Protein AF-A0A354FP60-F1 (afdb_monomer)

Sequence (166 aa):
LPDDQLLFLAAGGRLNDRAVLGLEVNRMLADEKAQRFVEDFLDQWLELKDIDATTPDEKLYPEYDDVLRQAMLEETRRFFSEMIRSDLGVREFIDSDFTFLNRRLAEHYGIPGVQGLDFRKVTLPAESPRGGLLTQASILKVTANGTNTSPVPRGSFVLANLLGTP

Solvent-accessible surface area (backbone atoms only — not comparable to full-atom values): 9421 Å² total; per-residue (Å²): 130,84,52,72,67,60,51,51,36,51,75,67,59,44,56,78,39,68,69,54,35,51,52,52,51,54,51,50,62,70,35,77,69,34,55,55,50,50,51,60,49,42,30,63,60,68,41,52,71,45,58,74,78,46,66,61,40,59,89,83,39,67,84,69,46,73,71,46,55,52,41,31,49,50,24,56,47,51,44,52,50,48,36,63,76,66,69,52,63,77,60,38,53,66,57,29,62,45,48,44,38,22,24,66,46,19,60,75,70,71,48,82,94,54,67,61,82,62,70,41,83,40,80,49,61,94,86,45,88,55,28,21,50,82,51,34,62,44,51,52,50,56,29,28,71,28,83,49,84,36,69,65,56,40,51,51,47,45,30,45,62,73,68,70,56,116

Structure (mmCIF, N/CA/C/O backbone):
data_AF-A0A354FP60-F1
#
_entry.id   AF-A0A354FP60-F1
#
loop_
_atom_site.group_PDB
_atom_site.id
_atom_site.type_symbol
_atom_site.label_atom_id
_atom_site.label_alt_id
_atom_site.label_comp_id
_atom_site.label_asym_id
_atom_site.label_entity_id
_atom_site.label_seq_id
_atom_site.pdbx_PDB_ins_code
_atom_site.Cartn_x
_atom_site.Cartn_y
_atom_site.Cartn_z
_atom_site.occupancy
_atom_site.B_iso_or_equiv
_atom_site.auth_seq_id
_atom_site.auth_comp_id
_atom_site.auth_asym_id
_atom_site.auth_atom_id
_atom_site.pdbx_PDB_model_num
ATOM 1 N N . LEU A 1 1 ? 23.788 -0.528 -8.317 1.00 70.25 1 LEU A N 1
ATOM 2 C CA . LEU A 1 1 ? 24.405 -0.397 -9.655 1.00 70.25 1 LEU A CA 1
ATOM 3 C C . LEU A 1 1 ? 23.694 -1.368 -10.594 1.00 70.25 1 LEU A C 1
ATOM 5 O O . LEU A 1 1 ? 23.325 -2.431 -10.098 1.00 70.25 1 LEU A O 1
ATOM 9 N N . PRO A 1 2 ? 23.441 -0.994 -11.863 1.00 85.75 2 PRO A N 1
ATOM 10 C CA . PRO A 1 2 ? 22.948 -1.911 -12.898 1.00 85.75 2 PRO A CA 1
ATOM 11 C C . PRO A 1 2 ? 23.818 -3.168 -13.000 1.00 85.75 2 PRO A C 1
ATOM 13 O O . PRO A 1 2 ? 25.016 -3.085 -12.732 1.00 85.75 2 PRO A O 1
ATOM 16 N N . ASP A 1 3 ? 23.229 -4.308 -13.361 1.00 92.56 3 ASP A N 1
ATOM 17 C CA . ASP A 1 3 ? 23.994 -5.538 -13.591 1.00 92.56 3 ASP A CA 1
ATOM 18 C C . ASP A 1 3 ? 24.725 -5.525 -14.945 1.00 92.56 3 ASP A C 1
ATOM 20 O O . ASP A 1 3 ? 24.451 -4.703 -15.825 1.00 92.56 3 ASP A O 1
ATOM 24 N N . ASP A 1 4 ? 25.685 -6.438 -15.099 1.00 94.88 4 ASP A N 1
ATOM 25 C CA . ASP A 1 4 ? 26.566 -6.491 -16.269 1.00 94.88 4 ASP A CA 1
ATOM 26 C C . ASP A 1 4 ? 25.797 -6.726 -17.576 1.00 94.88 4 ASP A C 1
ATOM 28 O O . ASP A 1 4 ? 26.162 -6.180 -18.618 1.00 94.88 4 ASP A O 1
ATOM 32 N N . GLN A 1 5 ? 24.702 -7.492 -17.525 1.00 93.69 5 GLN A N 1
ATOM 33 C CA . GLN A 1 5 ? 23.833 -7.732 -18.678 1.00 93.69 5 GLN A CA 1
ATOM 34 C C . GLN A 1 5 ? 23.172 -6.432 -19.140 1.00 93.69 5 GLN A C 1
ATOM 36 O O . GLN A 1 5 ? 23.216 -6.104 -20.329 1.00 93.69 5 GLN A O 1
ATOM 41 N N . LEU A 1 6 ? 22.606 -5.662 -18.208 1.00 94.62 6 LEU A N 1
ATOM 42 C CA . LEU A 1 6 ? 21.964 -4.393 -18.523 1.00 94.62 6 LEU A CA 1
ATOM 43 C C . LEU A 1 6 ? 22.980 -3.370 -19.054 1.00 94.62 6 LEU A C 1
ATOM 45 O O . LEU A 1 6 ? 22.692 -2.670 -20.027 1.00 94.62 6 LEU A O 1
ATOM 49 N N . LEU A 1 7 ? 24.189 -3.326 -18.481 1.00 96.00 7 LEU A N 1
ATOM 50 C CA . LEU A 1 7 ? 25.284 -2.477 -18.968 1.00 96.00 7 LEU A CA 1
ATOM 51 C C . LEU A 1 7 ? 25.744 -2.871 -20.377 1.00 96.00 7 LEU A C 1
ATOM 53 O O . LEU A 1 7 ? 25.958 -1.997 -21.218 1.00 96.00 7 LEU A O 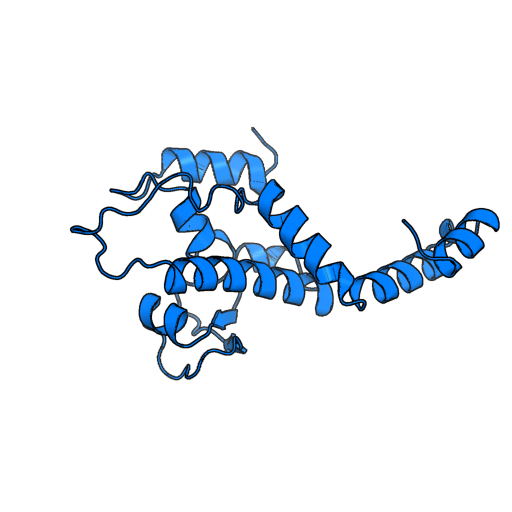1
ATOM 57 N N . PHE A 1 8 ? 25.854 -4.168 -20.664 1.00 96.06 8 PHE A N 1
ATOM 58 C CA . PHE A 1 8 ? 26.216 -4.674 -21.987 1.00 96.06 8 PHE A CA 1
ATOM 59 C C . PHE A 1 8 ? 25.171 -4.300 -23.049 1.00 96.06 8 PHE A C 1
ATOM 61 O O . PHE A 1 8 ? 25.515 -3.779 -24.114 1.00 96.06 8 PHE A O 1
ATOM 68 N N . LEU A 1 9 ? 23.884 -4.501 -22.749 1.00 96.06 9 LEU A N 1
ATOM 69 C CA . LEU A 1 9 ? 22.787 -4.131 -23.648 1.00 96.06 9 LEU A CA 1
ATOM 70 C C . LEU A 1 9 ? 22.715 -2.615 -23.874 1.00 96.06 9 LEU A C 1
ATOM 72 O O . LEU A 1 9 ? 22.466 -2.175 -25.001 1.00 96.06 9 LEU A O 1
ATOM 76 N N . ALA A 1 10 ? 22.966 -1.818 -22.831 1.00 95.00 10 ALA A N 1
ATOM 77 C CA . ALA A 1 10 ? 23.034 -0.364 -22.926 1.00 95.00 10 ALA A CA 1
ATOM 78 C C . ALA A 1 10 ? 24.198 0.094 -23.817 1.00 95.00 10 ALA A C 1
ATOM 80 O O . ALA A 1 10 ? 23.991 0.899 -24.725 1.00 95.00 10 ALA A O 1
ATOM 81 N N . ALA A 1 11 ? 25.399 -0.458 -23.613 1.00 95.81 11 ALA A N 1
ATOM 82 C 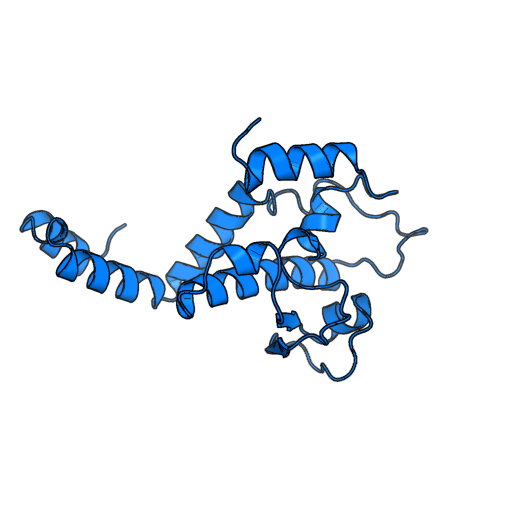CA . ALA A 1 11 ? 26.583 -0.136 -24.409 1.00 95.81 11 ALA A CA 1
ATOM 83 C C . ALA A 1 11 ? 26.392 -0.465 -25.900 1.00 95.81 11 ALA A C 1
ATOM 85 O O . ALA A 1 11 ? 26.882 0.257 -26.766 1.00 95.81 11 ALA A O 1
ATOM 86 N N . GLY A 1 12 ? 25.631 -1.520 -26.207 1.00 94.75 12 GLY A N 1
ATOM 87 C CA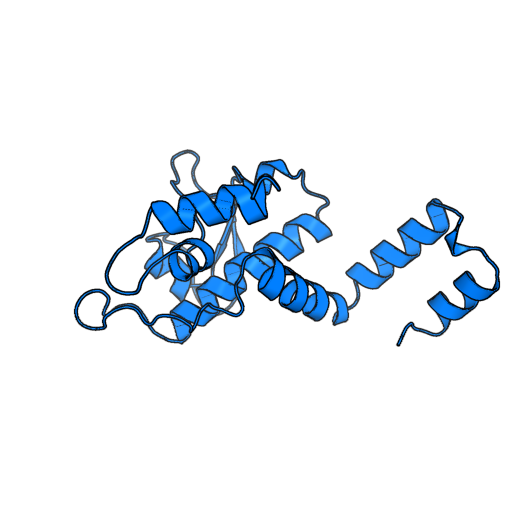 . GLY A 1 12 ? 25.256 -1.889 -27.572 1.00 94.75 12 GLY A CA 1
ATOM 88 C C . GLY A 1 12 ? 24.061 -1.123 -28.155 1.00 94.75 12 GLY A C 1
ATOM 89 O O . GLY A 1 12 ? 23.607 -1.474 -29.243 1.00 94.75 12 GLY A O 1
ATOM 90 N N . GLY A 1 13 ? 23.487 -0.144 -27.442 1.00 94.44 13 GLY A N 1
ATOM 91 C CA . GLY A 1 13 ? 22.290 0.596 -27.871 1.00 94.44 13 GLY A CA 1
ATOM 92 C C . GLY A 1 13 ? 21.025 -0.264 -27.997 1.00 94.44 13 GLY A C 1
ATOM 93 O O . GLY A 1 13 ? 20.025 0.176 -28.568 1.00 94.44 13 GLY A O 1
ATOM 94 N N . ARG A 1 14 ? 21.051 -1.499 -27.476 1.00 95.38 14 ARG A N 1
ATOM 95 C CA . ARG A 1 14 ? 19.983 -2.491 -27.644 1.00 95.38 14 ARG A CA 1
ATOM 96 C C . ARG A 1 14 ? 18.743 -2.179 -26.821 1.00 95.38 14 ARG A C 1
ATOM 98 O O . ARG A 1 14 ? 17.667 -2.602 -27.219 1.00 95.38 14 ARG A O 1
ATOM 105 N N . LEU A 1 15 ? 18.873 -1.415 -25.737 1.00 94.81 15 LEU A N 1
ATOM 106 C CA . LEU A 1 15 ? 17.745 -1.019 -24.883 1.00 94.81 15 LEU A CA 1
ATOM 107 C C . LEU A 1 15 ? 16.759 -0.051 -25.562 1.00 94.81 15 LEU A C 1
ATOM 109 O O . LEU A 1 15 ? 15.668 0.161 -25.046 1.00 94.81 15 LEU A O 1
ATOM 113 N N . ASN A 1 16 ? 17.105 0.505 -26.728 1.00 94.81 16 ASN A N 1
ATOM 114 C CA . ASN A 1 16 ? 16.171 1.293 -27.542 1.00 94.81 16 ASN A CA 1
ATOM 115 C C . ASN A 1 16 ? 15.142 0.417 -28.277 1.00 94.81 16 ASN A C 1
ATOM 117 O O . ASN A 1 16 ? 14.121 0.912 -28.756 1.00 94.81 16 ASN A O 1
ATOM 121 N N . ASP A 1 17 ? 15.413 -0.882 -28.393 1.00 96.94 17 ASP A N 1
ATOM 122 C CA . ASP A 1 17 ? 14.475 -1.857 -28.927 1.00 96.94 17 ASP A CA 1
ATOM 123 C C . ASP A 1 17 ? 13.434 -2.193 -27.854 1.00 96.94 17 ASP A C 1
ATOM 125 O O . ASP A 1 17 ? 13.772 -2.707 -26.786 1.00 96.94 17 ASP A O 1
ATOM 129 N N . ARG A 1 18 ? 12.154 -1.923 -28.143 1.00 95.81 18 ARG A N 1
ATOM 130 C CA . ARG A 1 18 ? 11.055 -2.155 -27.194 1.00 95.81 18 ARG A CA 1
ATOM 131 C C . ARG A 1 18 ? 10.965 -3.606 -26.728 1.00 95.81 18 ARG A C 1
ATOM 133 O O . ARG A 1 18 ? 10.600 -3.830 -25.578 1.00 95.81 18 ARG A O 1
ATOM 140 N N . ALA A 1 19 ? 11.281 -4.574 -27.588 1.00 96.38 19 ALA A N 1
ATOM 141 C CA . ALA A 1 19 ? 11.231 -5.981 -27.211 1.00 96.38 19 ALA A CA 1
ATOM 142 C C . ALA A 1 19 ? 12.348 -6.316 -26.214 1.00 96.38 19 ALA A C 1
ATOM 144 O O . ALA A 1 19 ? 12.095 -6.967 -25.204 1.00 96.38 19 ALA A O 1
ATOM 145 N N . VAL A 1 20 ? 13.565 -5.816 -26.455 1.00 96.06 20 VAL A N 1
ATOM 146 C CA . VAL A 1 20 ? 14.700 -6.003 -25.536 1.00 96.06 20 VAL A CA 1
ATOM 147 C C . VAL A 1 20 ? 14.442 -5.297 -24.208 1.00 96.06 20 VAL A C 1
ATOM 149 O O . VAL A 1 20 ? 14.648 -5.887 -23.152 1.00 96.06 20 VAL A O 1
ATOM 152 N N . LEU A 1 21 ? 13.942 -4.060 -24.251 1.00 95.44 21 LEU A N 1
ATOM 153 C CA . LEU A 1 21 ? 13.610 -3.301 -23.051 1.00 95.44 21 LEU A CA 1
ATOM 154 C C . LEU A 1 21 ? 12.551 -4.015 -22.206 1.00 95.44 21 LEU A C 1
ATOM 156 O O . LEU A 1 21 ? 12.734 -4.157 -21.003 1.00 95.44 21 LEU A O 1
ATOM 160 N N . GLY A 1 22 ? 11.472 -4.501 -22.828 1.00 94.00 22 GLY A N 1
ATOM 161 C CA . GLY A 1 22 ? 10.417 -5.233 -22.124 1.00 94.00 22 GLY A CA 1
ATOM 162 C C . GLY A 1 22 ? 10.927 -6.514 -21.459 1.00 94.00 22 GLY A C 1
ATOM 163 O O . GLY A 1 22 ? 10.562 -6.800 -20.321 1.00 94.00 22 GLY A O 1
ATOM 164 N N . LEU A 1 23 ? 11.817 -7.256 -22.128 1.00 94.56 23 LEU A N 1
ATOM 165 C CA . LEU A 1 23 ? 12.441 -8.451 -21.552 1.00 94.56 23 LEU A CA 1
ATOM 166 C C . LEU A 1 23 ? 13.296 -8.121 -20.323 1.00 94.56 23 LEU A C 1
ATOM 168 O O . LEU A 1 23 ? 13.175 -8.800 -19.305 1.00 94.56 23 LEU A O 1
ATOM 172 N N . GLU A 1 24 ? 14.120 -7.073 -20.388 1.00 94.69 24 GLU A N 1
ATOM 173 C CA . GLU A 1 24 ? 14.942 -6.659 -19.245 1.00 94.69 24 GLU A CA 1
ATOM 174 C C . GLU A 1 24 ? 14.099 -6.113 -18.090 1.00 94.69 24 GLU A C 1
ATOM 176 O O . GLU A 1 24 ? 14.374 -6.441 -16.939 1.00 94.69 24 GLU A O 1
ATOM 181 N N . VAL A 1 25 ? 13.036 -5.353 -18.372 1.00 92.06 25 VAL A N 1
ATOM 182 C CA . VAL A 1 25 ? 12.097 -4.883 -17.340 1.00 92.06 25 VAL A CA 1
ATOM 183 C C . VAL A 1 25 ? 11.452 -6.070 -16.628 1.00 92.06 25 VAL A C 1
ATOM 185 O O . VAL A 1 25 ? 11.512 -6.146 -15.403 1.00 92.06 25 VAL A O 1
ATOM 188 N N . ASN A 1 26 ? 10.913 -7.041 -17.369 1.00 91.06 26 ASN A N 1
ATOM 189 C CA . ASN A 1 26 ? 10.305 -8.234 -16.776 1.00 91.06 26 ASN A CA 1
ATOM 190 C C . ASN A 1 26 ? 11.311 -9.047 -15.954 1.00 91.06 26 ASN A C 1
ATOM 192 O O . ASN A 1 26 ? 10.978 -9.531 -14.874 1.00 91.06 26 ASN A O 1
ATOM 196 N N . ARG A 1 27 ? 12.558 -9.165 -16.428 1.00 93.62 27 ARG A N 1
ATOM 197 C CA . ARG A 1 27 ? 13.636 -9.824 -15.682 1.00 93.62 27 ARG A CA 1
ATOM 198 C C . ARG A 1 27 ? 13.933 -9.100 -14.370 1.00 93.62 27 ARG A C 1
ATOM 200 O O . ARG A 1 27 ? 14.044 -9.750 -13.337 1.00 93.62 27 ARG A O 1
ATOM 207 N N . MET A 1 28 ? 14.056 -7.774 -14.404 1.00 91.75 28 MET A N 1
ATOM 208 C CA . MET A 1 28 ? 14.333 -6.966 -13.215 1.00 91.75 28 MET A CA 1
ATOM 209 C C . MET A 1 28 ? 13.184 -7.013 -12.206 1.00 91.75 28 MET A C 1
ATOM 211 O O . MET A 1 28 ? 13.442 -7.061 -11.009 1.00 91.75 28 MET A O 1
ATOM 215 N N . LEU A 1 29 ? 11.933 -7.030 -12.675 1.00 89.50 29 LEU A N 1
ATOM 216 C CA . LEU A 1 29 ? 10.748 -7.154 -11.823 1.00 89.50 29 LEU A CA 1
ATOM 217 C C . LEU A 1 29 ? 10.605 -8.548 -11.190 1.00 89.50 29 LEU A C 1
ATOM 219 O O . LEU A 1 29 ? 9.974 -8.674 -10.146 1.00 89.50 29 LEU A O 1
ATOM 223 N N . ALA A 1 30 ? 11.187 -9.583 -11.801 1.00 88.44 30 ALA A N 1
ATOM 224 C CA . ALA A 1 30 ? 11.219 -10.939 -11.254 1.00 88.44 30 ALA A CA 1
ATOM 225 C C . ALA A 1 30 ? 12.357 -11.174 -10.239 1.00 88.44 30 ALA A C 1
ATOM 227 O O . ALA A 1 30 ? 12.357 -12.197 -9.555 1.00 88.44 30 ALA A O 1
ATOM 228 N N . ASP A 1 31 ? 13.332 -10.265 -10.147 1.00 91.25 31 ASP A N 1
ATOM 229 C CA . ASP A 1 31 ? 14.430 -10.329 -9.176 1.00 91.25 31 ASP A CA 1
ATOM 230 C C . ASP A 1 31 ? 13.937 -9.889 -7.784 1.00 91.25 31 ASP A C 1
ATOM 232 O O . ASP A 1 31 ? 13.151 -8.950 -7.662 1.00 91.25 31 ASP A O 1
ATOM 236 N N . GLU A 1 32 ? 14.426 -10.519 -6.711 1.00 87.38 32 GLU A N 1
ATOM 237 C CA . GLU A 1 32 ? 14.071 -10.165 -5.324 1.00 87.38 32 GLU A CA 1
ATOM 238 C C . GLU A 1 32 ? 14.352 -8.689 -4.994 1.00 87.38 32 GLU A C 1
ATOM 240 O O . GLU A 1 32 ? 13.678 -8.089 -4.156 1.00 87.38 32 GLU A O 1
ATOM 245 N N . LYS A 1 33 ? 15.301 -8.055 -5.694 1.00 88.19 33 LYS A N 1
ATOM 246 C CA . LYS A 1 33 ? 15.583 -6.616 -5.572 1.00 88.19 33 LYS A CA 1
ATOM 247 C C . LYS A 1 33 ? 14.393 -5.734 -5.951 1.00 88.19 33 LYS A C 1
ATOM 249 O O . LYS A 1 33 ? 14.349 -4.588 -5.501 1.00 88.19 33 LYS A O 1
ATOM 254 N N . ALA A 1 34 ? 13.436 -6.235 -6.736 1.00 89.25 34 ALA A N 1
ATOM 255 C CA . ALA A 1 34 ? 12.204 -5.519 -7.054 1.00 89.25 34 ALA A CA 1
ATOM 256 C C . ALA A 1 34 ? 11.379 -5.209 -5.796 1.00 89.25 34 ALA A C 1
ATOM 258 O O . ALA A 1 34 ? 10.705 -4.182 -5.752 1.00 89.25 34 ALA A O 1
ATOM 259 N N . GLN A 1 35 ? 11.499 -6.021 -4.741 1.00 90.25 35 GLN A N 1
ATOM 260 C CA . GLN A 1 35 ? 10.832 -5.762 -3.467 1.00 90.25 35 GLN A CA 1
ATOM 261 C C . GLN A 1 35 ? 11.269 -4.422 -2.862 1.00 90.25 35 GLN A C 1
ATOM 263 O O . GLN A 1 35 ? 10.431 -3.649 -2.407 1.00 90.25 35 GLN A O 1
ATOM 268 N N . ARG A 1 36 ? 12.563 -4.082 -2.948 1.00 91.94 36 ARG A N 1
ATOM 269 C CA . ARG A 1 36 ? 13.056 -2.780 -2.476 1.00 91.94 36 ARG A CA 1
ATOM 270 C C . ARG A 1 36 ? 12.470 -1.622 -3.281 1.00 91.94 36 ARG A C 1
ATOM 272 O O . ARG A 1 36 ? 12.165 -0.583 -2.716 1.00 91.94 36 ARG A O 1
ATOM 279 N N . PHE A 1 37 ? 12.297 -1.803 -4.592 1.00 92.75 37 PHE A N 1
ATOM 280 C CA . PHE A 1 37 ? 11.614 -0.810 -5.421 1.00 92.75 37 PHE A CA 1
ATOM 281 C C . PHE A 1 37 ? 10.167 -0.606 -4.961 1.00 92.75 37 PHE A C 1
ATOM 283 O O . PHE A 1 37 ? 9.750 0.538 -4.827 1.00 92.75 37 PHE A O 1
ATOM 290 N N . VAL A 1 38 ? 9.428 -1.685 -4.687 1.00 95.25 38 VAL A N 1
ATOM 291 C CA . VAL A 1 38 ? 8.045 -1.604 -4.190 1.00 95.25 38 VAL A CA 1
ATOM 292 C C . VAL A 1 38 ? 7.981 -0.831 -2.874 1.00 95.25 38 VAL A C 1
ATOM 294 O O . VAL A 1 38 ? 7.160 0.072 -2.740 1.00 95.25 38 VAL A O 1
ATOM 297 N N . GLU A 1 39 ? 8.862 -1.145 -1.927 1.00 95.56 39 GLU A N 1
ATOM 298 C CA . GLU A 1 39 ? 8.935 -0.454 -0.638 1.00 95.56 39 GLU A CA 1
ATOM 299 C C . GLU A 1 39 ? 9.268 1.034 -0.814 1.00 95.56 39 GLU A C 1
ATOM 301 O O . GLU A 1 39 ? 8.454 1.884 -0.457 1.00 95.56 39 GLU A O 1
ATOM 306 N N . ASP A 1 40 ? 10.399 1.352 -1.452 1.00 95.69 40 ASP A N 1
ATOM 307 C CA . ASP A 1 40 ? 10.875 2.730 -1.633 1.00 95.69 40 ASP A CA 1
ATOM 308 C C . ASP A 1 40 ? 9.873 3.590 -2.426 1.00 95.69 40 ASP A C 1
ATOM 310 O O . ASP A 1 40 ? 9.710 4.784 -2.153 1.00 95.69 40 ASP A O 1
ATOM 314 N N . PHE A 1 41 ? 9.222 3.006 -3.438 1.00 96.50 41 PHE A N 1
ATOM 315 C CA . PHE A 1 41 ? 8.257 3.706 -4.281 1.00 96.50 41 PHE A CA 1
ATOM 316 C C . PHE A 1 41 ? 6.971 4.017 -3.519 1.00 96.50 41 PHE A C 1
ATOM 318 O O . PHE A 1 41 ? 6.519 5.161 -3.549 1.00 96.50 41 PHE A O 1
ATOM 325 N N . LEU A 1 42 ? 6.390 3.042 -2.812 1.00 97.62 42 LEU A N 1
ATOM 326 C CA . LEU A 1 42 ? 5.138 3.252 -2.078 1.00 97.62 42 LEU A CA 1
ATOM 327 C C . LEU A 1 42 ? 5.329 4.136 -0.847 1.00 97.62 42 LEU A C 1
ATOM 329 O O . LEU A 1 42 ? 4.455 4.943 -0.539 1.00 97.62 42 LEU A O 1
ATOM 333 N N . ASP A 1 43 ? 6.481 4.0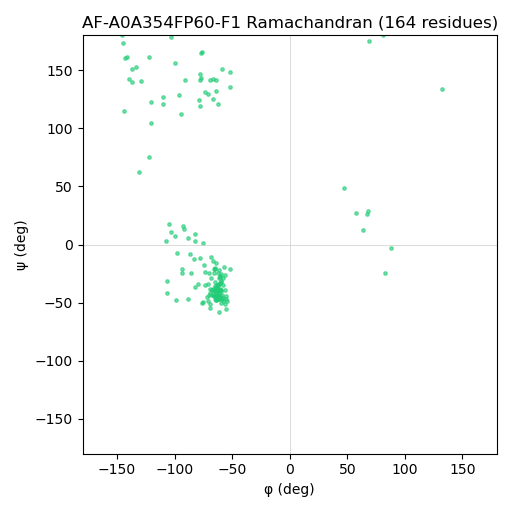49 -0.188 1.00 97.06 43 ASP A N 1
ATOM 334 C CA . ASP A 1 43 ? 6.843 4.925 0.925 1.00 97.06 43 ASP A CA 1
ATOM 335 C C . ASP A 1 43 ? 6.874 6.407 0.507 1.00 97.06 43 ASP A C 1
ATOM 337 O O . ASP A 1 43 ? 6.544 7.284 1.308 1.00 97.06 43 ASP A O 1
ATOM 341 N N . GLN A 1 44 ? 7.224 6.693 -0.751 1.00 95.62 44 GLN A N 1
ATOM 342 C CA . GLN A 1 44 ? 7.213 8.044 -1.317 1.00 95.62 44 GLN A CA 1
ATOM 343 C C . GLN A 1 44 ? 5.861 8.429 -1.918 1.00 95.62 44 GLN A C 1
ATOM 345 O O . GLN A 1 44 ? 5.383 9.528 -1.663 1.00 95.62 44 GLN A O 1
ATOM 350 N N . TRP A 1 45 ? 5.265 7.551 -2.724 1.00 96.25 45 TRP A N 1
ATOM 351 C CA . TRP A 1 45 ? 4.033 7.841 -3.453 1.00 96.25 45 TRP A CA 1
ATOM 352 C C . TRP A 1 45 ? 2.812 7.900 -2.535 1.00 96.25 45 TRP A C 1
ATOM 354 O O . TRP A 1 45 ? 1.992 8.803 -2.650 1.00 96.25 45 TRP A O 1
ATOM 364 N N . LEU A 1 46 ? 2.685 6.938 -1.624 1.00 96.94 46 LEU A N 1
ATOM 365 C CA . LEU A 1 46 ? 1.529 6.806 -0.738 1.00 96.94 46 LEU A CA 1
ATOM 366 C C . LEU A 1 46 ? 1.833 7.301 0.681 1.00 96.94 46 LEU A C 1
ATOM 368 O O . LEU A 1 46 ? 1.046 7.054 1.591 1.00 96.94 46 LEU A O 1
ATOM 372 N N . GLU A 1 47 ? 2.975 7.971 0.868 1.00 96.31 47 GLU A N 1
ATOM 373 C CA . GLU A 1 47 ? 3.435 8.510 2.155 1.00 96.31 47 GLU A CA 1
ATOM 374 C C . GLU A 1 47 ? 3.556 7.433 3.254 1.00 96.31 47 GLU A C 1
ATOM 376 O O . GLU A 1 47 ? 3.470 7.723 4.446 1.00 96.31 47 GLU A O 1
ATOM 381 N N . LEU A 1 48 ? 3.790 6.163 2.885 1.00 97.31 48 LEU A N 1
ATOM 382 C CA . LEU A 1 48 ? 3.852 5.068 3.867 1.00 97.31 48 LEU A CA 1
ATOM 383 C C . LEU A 1 48 ? 5.035 5.193 4.835 1.00 97.31 48 LEU A C 1
ATOM 385 O O . LEU A 1 48 ? 4.969 4.665 5.943 1.00 97.31 48 LEU A O 1
ATOM 389 N N . LYS A 1 49 ? 6.084 5.943 4.479 1.00 95.81 49 LYS A N 1
ATOM 390 C CA . LYS A 1 49 ? 7.172 6.287 5.412 1.00 95.81 49 LYS A CA 1
ATOM 391 C C . LYS A 1 49 ? 6.677 7.057 6.645 1.00 95.81 49 LYS A C 1
ATOM 393 O O . LYS A 1 49 ? 7.307 6.997 7.696 1.00 95.81 49 LYS A O 1
ATOM 398 N N . ASP A 1 50 ? 5.545 7.753 6.526 1.00 95.44 50 ASP A N 1
ATOM 399 C CA . ASP A 1 50 ? 4.949 8.582 7.575 1.00 95.44 50 ASP A CA 1
ATOM 400 C C . ASP A 1 50 ? 3.927 7.791 8.423 1.00 95.44 50 ASP A C 1
ATOM 402 O O . ASP A 1 50 ? 3.193 8.346 9.248 1.00 95.44 50 ASP A O 1
ATOM 406 N N . ILE A 1 51 ? 3.909 6.456 8.296 1.00 95.56 51 ILE A N 1
ATOM 407 C CA . ILE A 1 51 ? 3.079 5.550 9.106 1.00 95.56 51 ILE A CA 1
ATOM 408 C C . ILE A 1 51 ? 3.320 5.693 10.616 1.00 95.56 51 ILE A C 1
ATOM 410 O O . ILE A 1 51 ? 2.435 5.349 11.388 1.00 95.56 51 ILE A O 1
ATOM 414 N N . ASP A 1 52 ? 4.439 6.267 11.056 1.00 93.94 52 ASP A N 1
ATOM 415 C CA . ASP A 1 52 ? 4.737 6.528 12.473 1.00 93.94 52 ASP A CA 1
ATOM 416 C C . ASP A 1 52 ? 4.645 8.021 12.850 1.00 93.94 52 ASP A C 1
ATOM 418 O O . ASP A 1 52 ? 4.869 8.388 14.000 1.00 93.94 52 ASP A O 1
ATOM 422 N N . ALA A 1 53 ? 4.256 8.905 11.920 1.00 91.88 53 ALA A N 1
ATOM 423 C CA . ALA A 1 53 ? 4.128 10.346 12.184 1.00 91.88 53 ALA A CA 1
ATOM 424 C C . ALA A 1 53 ? 3.021 10.685 13.202 1.00 91.88 53 ALA A C 1
ATOM 426 O O . ALA A 1 53 ? 3.022 11.750 13.818 1.00 91.88 53 ALA A O 1
ATOM 427 N N . THR A 1 54 ? 2.070 9.769 13.382 1.00 90.38 54 THR A N 1
ATOM 428 C CA . THR A 1 54 ? 1.003 9.840 14.385 1.00 90.38 54 THR A CA 1
ATOM 429 C C . THR A 1 54 ? 0.793 8.459 14.994 1.00 90.38 54 THR A C 1
ATOM 431 O O . THR A 1 54 ? 0.826 7.462 14.273 1.00 90.38 54 THR A O 1
ATOM 434 N N . THR A 1 55 ? 0.522 8.396 16.294 1.00 90.31 55 THR A N 1
ATOM 435 C CA . THR A 1 55 ? 0.178 7.146 16.985 1.00 90.31 55 THR A CA 1
ATOM 436 C C . THR A 1 55 ? -1.295 7.198 17.383 1.00 90.31 55 THR A C 1
ATOM 438 O O . THR A 1 55 ? -1.705 8.191 17.992 1.00 90.31 55 THR A O 1
ATOM 441 N N . PRO A 1 56 ? -2.109 6.189 17.024 1.00 93.31 56 PRO A N 1
ATOM 442 C CA . PRO A 1 56 ? -3.462 6.046 17.540 1.00 93.31 56 PRO A CA 1
ATOM 443 C C . PRO A 1 56 ? -3.502 6.092 19.068 1.00 93.31 56 PRO A C 1
ATOM 445 O O . PRO A 1 56 ? -2.666 5.484 19.731 1.00 93.31 56 PRO A O 1
ATOM 448 N N . ASP A 1 57 ? -4.459 6.830 19.626 1.00 94.12 57 ASP A N 1
ATOM 449 C CA . ASP A 1 57 ? -4.629 6.904 21.077 1.00 94.12 57 ASP A CA 1
ATOM 450 C C . ASP A 1 57 ? -4.977 5.519 21.643 1.00 94.12 57 ASP A C 1
ATOM 452 O O . ASP A 1 57 ? -5.990 4.930 21.271 1.00 94.12 57 ASP A O 1
ATOM 456 N N . GLU A 1 58 ? -4.154 5.012 22.561 1.00 92.56 58 GLU A N 1
ATOM 457 C CA . GLU A 1 58 ? -4.280 3.654 23.108 1.00 92.56 58 GLU A CA 1
ATOM 458 C C . GLU A 1 58 ? -5.592 3.416 23.871 1.00 92.56 58 GLU A C 1
ATOM 460 O O . GLU A 1 58 ? -6.036 2.276 23.997 1.00 92.56 58 GLU A O 1
ATOM 465 N N . LYS A 1 59 ? -6.233 4.468 24.404 1.00 93.94 59 LYS A N 1
ATOM 466 C CA . LYS A 1 59 ? -7.522 4.325 25.098 1.00 93.94 59 LYS A CA 1
ATOM 467 C C . LYS A 1 59 ? -8.676 4.234 24.109 1.00 93.94 59 LYS A C 1
ATOM 469 O O . LYS A 1 59 ? -9.666 3.571 24.408 1.00 93.94 59 LYS A O 1
ATOM 474 N N . LEU A 1 60 ? -8.571 4.932 22.979 1.00 92.88 60 LEU A N 1
ATOM 475 C CA . LEU A 1 60 ? -9.584 4.923 21.926 1.00 92.88 60 LEU A CA 1
ATOM 476 C C . LEU A 1 60 ? -9.448 3.709 21.000 1.00 92.88 60 LEU A C 1
ATOM 478 O O . LEU A 1 60 ? -10.466 3.161 20.587 1.00 92.88 60 LEU A O 1
ATOM 482 N N . TYR A 1 61 ? -8.214 3.291 20.710 1.00 93.81 61 TYR A N 1
ATOM 483 C CA . TYR A 1 61 ? -7.874 2.239 19.748 1.00 93.81 61 TYR A CA 1
ATOM 484 C C . TYR A 1 61 ? -6.903 1.215 20.366 1.00 93.81 61 TYR A C 1
ATOM 486 O O . TYR A 1 61 ? -5.765 1.078 19.906 1.00 93.81 61 TYR A O 1
ATOM 494 N N . PRO A 1 62 ? -7.311 0.500 21.432 1.00 94.56 62 PRO A N 1
ATOM 495 C CA . PRO A 1 62 ? -6.448 -0.445 22.149 1.00 94.56 62 PRO A CA 1
ATOM 496 C C . PRO A 1 62 ? -6.001 -1.639 21.294 1.00 94.56 62 PRO A C 1
ATOM 498 O O . PRO A 1 62 ? -5.082 -2.366 21.661 1.00 94.56 62 PRO A O 1
ATOM 501 N N . GLU A 1 63 ? -6.665 -1.880 20.166 1.00 93.31 63 GLU A N 1
ATOM 502 C CA . GLU A 1 63 ? -6.297 -2.898 19.196 1.00 93.31 63 GLU A CA 1
ATOM 503 C C . GLU A 1 63 ? -5.124 -2.496 18.302 1.00 93.31 63 GLU A C 1
ATOM 505 O O . GLU A 1 63 ? -4.633 -3.354 17.571 1.00 93.31 63 GLU A O 1
ATOM 510 N N . TYR A 1 64 ? -4.693 -1.233 18.300 1.00 95.88 64 TYR A N 1
ATOM 511 C CA . TYR A 1 64 ? -3.546 -0.807 17.510 1.00 95.88 64 TYR A CA 1
ATOM 512 C C . TYR A 1 64 ? -2.237 -1.186 18.204 1.00 95.88 64 TYR A C 1
ATOM 514 O O . TYR A 1 64 ? -1.977 -0.801 19.340 1.00 95.88 64 TYR A O 1
ATOM 522 N N . ASP A 1 65 ? -1.388 -1.923 17.494 1.00 95.88 65 ASP A N 1
ATOM 523 C CA . ASP A 1 65 ? -0.042 -2.281 17.925 1.00 95.88 65 ASP A CA 1
ATOM 524 C C . ASP A 1 65 ? 0.917 -2.320 16.726 1.00 95.88 65 ASP A C 1
ATOM 526 O O . ASP A 1 65 ? 0.513 -2.216 15.562 1.00 95.88 65 ASP A O 1
ATOM 530 N N . ASP A 1 66 ? 2.208 -2.501 17.006 1.00 96.25 66 ASP A N 1
ATOM 531 C CA . ASP A 1 66 ? 3.233 -2.609 15.966 1.00 96.25 66 ASP A CA 1
ATOM 532 C C . ASP A 1 66 ? 2.988 -3.777 15.004 1.00 96.25 66 ASP A C 1
ATOM 534 O O . ASP A 1 66 ? 3.298 -3.680 13.818 1.00 96.25 66 ASP A O 1
ATOM 538 N N . VAL A 1 67 ? 2.402 -4.877 15.484 1.00 97.50 67 VAL A N 1
ATOM 539 C CA . VAL A 1 67 ? 2.117 -6.052 14.648 1.00 97.50 67 VAL A CA 1
ATOM 540 C C . VAL A 1 67 ? 1.047 -5.719 13.611 1.00 97.50 67 VAL A C 1
ATOM 542 O O . VAL A 1 67 ? 1.186 -6.078 12.441 1.00 97.50 67 VAL A O 1
ATOM 545 N N . LEU A 1 68 ? -0.013 -5.021 14.020 1.00 98.06 68 LEU A N 1
ATOM 546 C CA . LEU A 1 68 ? -1.050 -4.544 13.121 1.00 98.06 68 LEU A CA 1
ATOM 547 C C . LEU A 1 68 ? -0.475 -3.521 12.148 1.00 98.06 68 LEU A C 1
ATOM 549 O O . LEU A 1 68 ? -0.682 -3.671 10.950 1.00 98.06 68 LEU A O 1
ATOM 553 N N . ARG A 1 69 ? 0.296 -2.542 12.629 1.00 97.69 69 ARG A N 1
ATOM 554 C CA . ARG A 1 69 ? 0.932 -1.525 11.783 1.00 97.69 69 ARG A CA 1
ATOM 555 C C . ARG A 1 69 ? 1.777 -2.141 10.666 1.00 97.69 69 ARG A C 1
ATOM 557 O O . ARG A 1 69 ? 1.609 -1.779 9.503 1.00 97.69 69 ARG A O 1
ATOM 564 N N . GLN A 1 70 ? 2.644 -3.100 10.994 1.00 97.88 70 GLN A N 1
ATOM 565 C CA . GLN A 1 70 ? 3.436 -3.820 9.991 1.00 97.88 70 GLN A CA 1
ATOM 566 C C . GLN A 1 70 ? 2.538 -4.581 9.011 1.00 97.88 70 GLN A C 1
ATOM 568 O O . GLN A 1 70 ? 2.784 -4.574 7.806 1.00 97.88 70 GLN A O 1
ATOM 573 N N . ALA A 1 71 ? 1.451 -5.183 9.502 1.00 98.50 71 ALA A N 1
ATOM 574 C CA . ALA A 1 71 ? 0.512 -5.883 8.640 1.00 98.50 71 ALA A CA 1
ATOM 575 C C . ALA A 1 71 ? -0.213 -4.943 7.654 1.00 98.50 71 ALA A C 1
ATOM 577 O O . ALA A 1 71 ? -0.440 -5.331 6.510 1.00 98.50 71 ALA A O 1
ATOM 578 N N . MET A 1 72 ? -0.529 -3.710 8.064 1.00 98.38 72 MET A N 1
ATOM 579 C CA . MET A 1 72 ? -1.119 -2.687 7.189 1.00 98.38 72 MET A CA 1
ATOM 580 C C . MET A 1 72 ? -0.182 -2.320 6.028 1.00 98.38 72 MET A C 1
ATOM 582 O O . MET A 1 72 ? -0.629 -2.194 4.892 1.00 98.38 72 MET A O 1
ATOM 586 N N . LEU A 1 73 ? 1.118 -2.156 6.297 1.00 98.38 73 LEU A N 1
ATOM 587 C CA . LEU A 1 73 ? 2.116 -1.855 5.262 1.00 98.38 73 LEU A CA 1
ATOM 588 C C . LEU A 1 73 ? 2.280 -3.024 4.284 1.00 98.38 73 LEU A C 1
ATOM 590 O O . LEU A 1 73 ? 2.322 -2.825 3.068 1.00 98.38 73 LEU A O 1
ATOM 594 N N . GLU A 1 74 ? 2.346 -4.246 4.815 1.00 98.31 74 GLU A N 1
ATOM 595 C CA . GLU A 1 74 ? 2.481 -5.465 4.018 1.00 98.31 74 GLU A CA 1
ATOM 596 C C . GLU A 1 74 ? 1.282 -5.707 3.093 1.00 98.31 74 GLU A C 1
ATOM 598 O O . GLU A 1 74 ? 1.479 -6.173 1.971 1.00 98.31 74 GLU A O 1
ATOM 603 N N . GLU A 1 75 ? 0.059 -5.356 3.508 1.00 98.56 75 GLU A N 1
ATOM 604 C CA . GLU A 1 75 ? -1.114 -5.382 2.625 1.00 98.56 75 GLU A CA 1
ATOM 605 C C . GLU A 1 75 ? -0.871 -4.546 1.367 1.00 98.56 75 GLU A C 1
ATOM 607 O O . GLU A 1 75 ? -0.967 -5.066 0.253 1.00 98.56 75 GLU A O 1
ATOM 612 N N . THR A 1 76 ? -0.510 -3.272 1.534 1.00 98.44 76 THR A N 1
ATOM 613 C CA . THR A 1 76 ? -0.328 -2.336 0.416 1.00 98.44 76 THR A CA 1
ATOM 614 C C . THR A 1 76 ? 0.816 -2.745 -0.493 1.00 98.44 76 THR A C 1
ATOM 616 O O . THR A 1 76 ? 0.670 -2.739 -1.717 1.00 98.44 76 THR A O 1
ATOM 619 N N . ARG A 1 77 ? 1.942 -3.157 0.095 1.00 98.00 77 ARG A N 1
ATOM 620 C CA . ARG A 1 77 ? 3.120 -3.608 -0.653 1.00 98.00 77 ARG A CA 1
ATOM 621 C C . ARG A 1 77 ? 2.800 -4.846 -1.482 1.00 98.00 77 ARG A C 1
ATOM 623 O O . ARG A 1 77 ? 3.086 -4.870 -2.674 1.00 98.00 77 ARG A O 1
ATOM 630 N N . ARG A 1 78 ? 2.131 -5.846 -0.901 1.00 97.69 78 ARG A N 1
ATOM 631 C CA . ARG A 1 78 ? 1.758 -7.080 -1.618 1.00 97.69 78 ARG A CA 1
ATOM 632 C C . ARG A 1 78 ? 0.685 -6.849 -2.666 1.00 97.69 78 ARG A C 1
ATOM 634 O O . ARG A 1 78 ? 0.775 -7.428 -3.745 1.00 97.69 78 ARG A O 1
ATOM 641 N N . PHE A 1 79 ? -0.288 -5.991 -2.368 1.00 98.25 79 PHE A N 1
ATOM 642 C CA . PHE A 1 79 ? -1.290 -5.564 -3.335 1.00 98.25 79 PHE A CA 1
ATOM 643 C C . PHE A 1 79 ? -0.618 -4.955 -4.572 1.00 98.25 79 PHE A C 1
ATOM 645 O O . PHE A 1 79 ? -0.856 -5.411 -5.685 1.00 98.25 79 PHE A O 1
ATOM 652 N N . PHE A 1 80 ? 0.299 -4.004 -4.384 1.00 97.25 80 PHE A N 1
ATOM 653 C CA . PHE A 1 80 ? 1.039 -3.385 -5.485 1.00 97.25 80 PHE A CA 1
ATOM 654 C C . PHE A 1 80 ? 1.966 -4.368 -6.220 1.00 97.25 80 PHE A C 1
ATOM 656 O O . PHE A 1 80 ? 2.029 -4.355 -7.449 1.00 97.25 80 PHE A O 1
ATOM 663 N N . SER A 1 81 ? 2.647 -5.267 -5.505 1.00 95.62 81 SER A N 1
ATOM 664 C CA . SER A 1 81 ? 3.453 -6.318 -6.139 1.00 95.62 81 SER A CA 1
ATOM 665 C C . SER A 1 81 ? 2.606 -7.229 -7.033 1.00 95.62 81 SER A C 1
ATOM 667 O O . SER A 1 81 ? 3.042 -7.601 -8.121 1.00 95.62 81 SER A O 1
ATOM 669 N N . GLU A 1 82 ? 1.385 -7.570 -6.616 1.00 96.00 82 GLU A N 1
ATOM 670 C CA . GLU A 1 82 ? 0.442 -8.341 -7.431 1.00 96.00 82 GLU A CA 1
ATOM 671 C C . GLU A 1 82 ? -0.040 -7.555 -8.654 1.00 96.00 82 GLU A C 1
ATOM 673 O O . GLU A 1 82 ? -0.125 -8.135 -9.735 1.00 96.00 82 GLU A O 1
ATOM 678 N N . MET A 1 83 ? -0.286 -6.247 -8.512 1.00 95.69 83 MET A N 1
ATOM 679 C CA . MET A 1 83 ? -0.627 -5.367 -9.636 1.00 95.69 83 MET A CA 1
ATOM 680 C C . MET A 1 83 ? 0.424 -5.429 -10.745 1.00 95.69 83 MET A C 1
ATOM 682 O O . MET A 1 83 ? 0.075 -5.599 -11.910 1.00 95.69 83 MET A O 1
ATOM 686 N N . ILE A 1 84 ? 1.706 -5.335 -10.378 1.00 92.69 84 ILE A N 1
ATOM 687 C CA . ILE A 1 84 ? 2.820 -5.404 -11.329 1.00 92.69 84 ILE A CA 1
ATOM 688 C C . ILE A 1 84 ? 2.959 -6.815 -11.903 1.00 92.69 84 ILE A C 1
ATOM 690 O O . ILE A 1 84 ? 3.028 -6.991 -13.116 1.00 92.69 84 ILE A O 1
ATOM 694 N N . ARG A 1 85 ? 3.015 -7.831 -11.035 1.00 91.00 85 ARG A N 1
ATOM 695 C CA . ARG A 1 85 ? 3.297 -9.217 -11.433 1.00 91.00 85 ARG A CA 1
ATOM 696 C C . ARG A 1 85 ? 2.230 -9.788 -12.364 1.00 91.00 85 ARG A C 1
ATOM 698 O O . ARG A 1 85 ? 2.560 -10.574 -13.249 1.00 91.00 85 ARG A O 1
ATOM 705 N N . SER A 1 86 ? 0.975 -9.417 -12.138 1.00 93.75 86 SER A N 1
ATOM 706 C CA . SER A 1 86 ? -0.175 -9.904 -12.901 1.00 93.75 86 SER A CA 1
ATOM 707 C C . SER A 1 86 ? -0.638 -8.918 -13.983 1.00 93.75 86 SER A C 1
ATOM 709 O O . SER A 1 86 ? -1.674 -9.168 -14.592 1.00 93.75 86 SER A O 1
ATOM 711 N N . ASP A 1 87 ? 0.112 -7.831 -14.226 1.00 92.69 87 ASP A N 1
ATOM 712 C CA . ASP A 1 87 ? -0.198 -6.772 -15.206 1.00 92.69 87 ASP A CA 1
ATOM 713 C C . ASP A 1 87 ? -1.658 -6.288 -15.114 1.00 92.69 87 ASP A C 1
ATOM 715 O O . ASP A 1 87 ? -2.417 -6.256 -16.086 1.00 92.69 87 ASP A O 1
ATOM 719 N N . LEU A 1 88 ? -2.093 -5.991 -13.886 1.00 96.56 88 LEU A N 1
ATOM 720 C CA . LEU A 1 88 ? -3.476 -5.623 -13.612 1.00 96.56 88 LEU A CA 1
ATOM 721 C C . LEU A 1 88 ? -3.755 -4.170 -14.009 1.00 96.56 88 LEU A C 1
ATOM 723 O O . LEU A 1 88 ? -2.921 -3.273 -13.875 1.00 96.56 88 LEU A O 1
ATOM 727 N N . GLY A 1 89 ? -4.984 -3.918 -14.459 1.00 96.31 89 GLY A N 1
ATOM 728 C CA . GLY A 1 89 ? -5.407 -2.582 -14.861 1.00 96.31 89 GLY A CA 1
ATOM 729 C C . GLY A 1 89 ? -5.455 -1.609 -13.682 1.00 96.31 89 GLY A C 1
ATOM 730 O O . GLY A 1 89 ? -5.940 -1.943 -12.610 1.00 96.31 89 GLY A O 1
ATOM 731 N N . VAL A 1 90 ? -5.063 -0.352 -13.909 1.00 93.81 90 VAL A N 1
ATOM 732 C CA . VAL A 1 90 ? -5.027 0.718 -12.885 1.00 93.81 90 VAL A CA 1
ATOM 733 C C . VAL A 1 90 ? -6.342 0.910 -12.104 1.00 93.81 90 VAL A C 1
ATOM 735 O O . VAL A 1 90 ? -6.335 1.459 -11.007 1.00 93.81 90 VAL A O 1
ATOM 738 N N . ARG A 1 91 ? -7.478 0.451 -12.646 1.00 95.56 91 ARG A N 1
ATOM 739 C CA . ARG A 1 91 ? -8.791 0.502 -11.983 1.00 95.56 91 ARG A CA 1
ATOM 740 C C . ARG A 1 91 ? -8.832 -0.287 -10.676 1.00 95.56 91 ARG A C 1
ATOM 742 O O . ARG A 1 91 ? -9.535 0.143 -9.770 1.00 95.56 91 ARG A O 1
ATOM 749 N N . GLU A 1 92 ? -8.030 -1.342 -10.552 1.00 97.06 92 GLU A N 1
ATOM 750 C CA . GLU A 1 92 ? -7.924 -2.131 -9.318 1.00 97.06 92 GLU A CA 1
ATOM 751 C C . GLU A 1 92 ? -7.437 -1.287 -8.131 1.00 97.06 92 GLU A C 1
ATOM 753 O O . GLU A 1 92 ? -7.792 -1.551 -6.988 1.00 97.06 92 GLU A O 1
ATOM 758 N N . PHE A 1 93 ? -6.672 -0.211 -8.363 1.00 95.62 93 PHE A N 1
ATOM 759 C CA . PHE A 1 93 ? -6.301 0.705 -7.279 1.00 95.62 93 PHE A CA 1
ATOM 760 C C . PHE A 1 93 ? -7.504 1.441 -6.675 1.00 95.62 93 PHE A C 1
ATOM 762 O O . PHE A 1 93 ? -7.402 1.943 -5.556 1.00 95.62 93 PHE A O 1
ATOM 769 N N . ILE A 1 94 ? -8.622 1.520 -7.398 1.00 94.50 94 ILE A N 1
ATOM 770 C CA . ILE A 1 94 ? -9.854 2.178 -6.960 1.00 94.50 94 ILE A CA 1
ATOM 771 C C . ILE A 1 94 ? -10.853 1.152 -6.438 1.00 94.50 94 ILE A C 1
ATOM 773 O O . ILE A 1 94 ? -11.419 1.353 -5.369 1.00 94.50 94 ILE A O 1
ATOM 777 N N . ASP A 1 95 ? -11.052 0.076 -7.192 1.00 94.75 95 ASP A N 1
ATOM 778 C CA . ASP A 1 95 ? -12.038 -0.957 -6.911 1.00 94.75 95 ASP A CA 1
ATOM 779 C C . ASP A 1 95 ? -11.462 -2.311 -7.320 1.00 94.75 95 ASP A C 1
ATOM 781 O O . ASP A 1 95 ? -11.164 -2.527 -8.495 1.00 94.75 95 ASP A O 1
ATOM 785 N N . SER A 1 96 ? -11.253 -3.183 -6.337 1.00 97.38 96 SER A N 1
ATOM 786 C CA . SER A 1 96 ? -10.652 -4.501 -6.528 1.00 97.38 96 SER A CA 1
ATOM 787 C C . SER A 1 96 ? -11.410 -5.539 -5.722 1.00 97.38 96 SER A C 1
ATOM 789 O O . SER A 1 96 ? -11.764 -5.304 -4.566 1.00 97.38 96 SER A O 1
ATOM 791 N N . ASP A 1 97 ? -11.598 -6.717 -6.308 1.00 97.06 97 ASP A N 1
ATOM 792 C CA . ASP A 1 97 ? -12.269 -7.847 -5.669 1.00 97.06 97 ASP A CA 1
ATOM 793 C C . ASP A 1 97 ? -11.342 -8.656 -4.751 1.00 97.06 97 ASP A C 1
ATOM 795 O O . ASP A 1 97 ? -11.720 -9.727 -4.274 1.00 97.06 97 ASP A O 1
ATOM 799 N N . PHE A 1 98 ? -10.125 -8.175 -4.485 1.00 98.12 98 PHE A N 1
ATOM 800 C CA . PHE A 1 98 ? -9.177 -8.854 -3.615 1.00 98.12 98 PHE A CA 1
ATOM 801 C C . PHE A 1 98 ? -8.376 -7.898 -2.731 1.00 98.12 98 PHE A C 1
ATOM 803 O O . PHE A 1 98 ? -8.213 -6.711 -3.002 1.00 98.12 98 PHE A O 1
ATOM 810 N N . THR A 1 99 ? -7.805 -8.459 -1.668 1.00 98.31 99 THR A N 1
ATOM 811 C CA . THR A 1 99 ? -6.712 -7.833 -0.914 1.00 98.31 99 THR A CA 1
ATOM 812 C C . THR A 1 99 ? -5.743 -8.899 -0.386 1.00 98.31 99 THR A C 1
ATOM 814 O O . THR A 1 99 ? -5.925 -10.095 -0.632 1.00 98.31 99 THR A O 1
ATOM 817 N N . PHE A 1 100 ? -4.693 -8.488 0.321 1.00 98.56 100 PHE A N 1
ATOM 818 C CA . PHE A 1 100 ? -3.733 -9.373 0.969 1.00 98.56 100 PHE A CA 1
ATOM 819 C C . PHE A 1 100 ? -3.877 -9.324 2.483 1.00 98.56 100 PHE A C 1
ATOM 821 O O . PHE A 1 100 ? -3.685 -8.282 3.098 1.00 98.56 100 PHE A O 1
ATOM 828 N N . LEU A 1 101 ? -4.150 -10.478 3.095 1.00 98.56 101 LEU A N 1
ATOM 829 C CA . LEU A 1 101 ? -4.377 -10.581 4.536 1.00 98.56 101 LEU A CA 1
ATOM 830 C C . LEU A 1 101 ? -3.512 -11.672 5.161 1.00 98.56 101 LEU A C 1
ATOM 832 O O . LEU A 1 101 ? -3.389 -12.773 4.618 1.00 98.56 101 LEU A O 1
ATOM 836 N N . ASN A 1 102 ? -2.989 -11.388 6.350 1.00 98.44 102 ASN A N 1
ATOM 837 C CA . ASN A 1 102 ? -2.643 -12.399 7.346 1.00 98.44 102 ASN A CA 1
ATOM 838 C C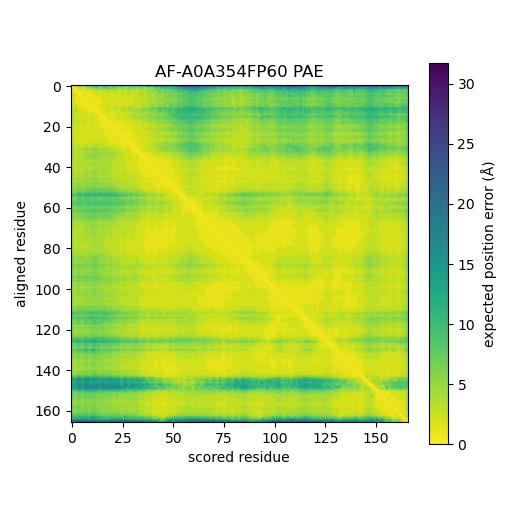 . ASN A 1 102 ? -3.709 -12.418 8.457 1.00 98.44 102 ASN A C 1
ATOM 840 O O . ASN A 1 102 ? -4.656 -11.628 8.427 1.00 98.44 102 ASN A O 1
ATOM 844 N N . ARG A 1 103 ? -3.573 -13.302 9.457 1.00 98.31 103 ARG A N 1
ATOM 845 C CA . ARG A 1 103 ? -4.558 -13.396 10.552 1.00 98.31 103 ARG A CA 1
ATOM 846 C C . ARG A 1 103 ? -4.774 -12.055 11.261 1.00 98.31 103 ARG A C 1
ATOM 848 O O . ARG A 1 103 ? -5.913 -11.688 11.518 1.00 98.31 103 ARG A O 1
ATOM 855 N N . ARG A 1 104 ? -3.693 -11.327 11.566 1.00 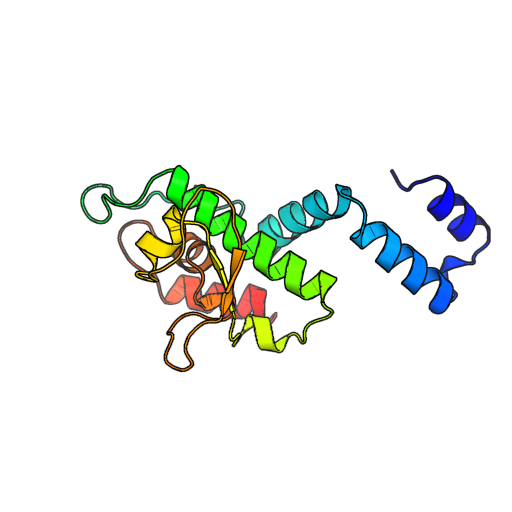98.25 104 ARG A N 1
ATOM 856 C CA . ARG A 1 104 ? -3.760 -10.085 12.350 1.00 98.25 104 ARG A CA 1
ATOM 857 C C . ARG A 1 104 ? -4.591 -9.012 11.649 1.00 98.25 104 ARG A C 1
ATOM 859 O O . ARG A 1 104 ? -5.445 -8.397 12.280 1.00 98.25 104 ARG A O 1
ATOM 866 N N . LEU A 1 105 ? -4.349 -8.801 10.356 1.00 98.38 105 LEU A N 1
ATOM 867 C CA . LEU A 1 105 ? -5.086 -7.809 9.578 1.00 98.38 105 LEU A CA 1
ATOM 868 C C . LEU A 1 105 ? -6.519 -8.262 9.275 1.00 98.38 105 LEU A C 1
ATOM 870 O O . LEU A 1 105 ? -7.442 -7.454 9.301 1.00 98.38 105 LEU A O 1
ATOM 874 N N . ALA A 1 106 ? -6.727 -9.562 9.055 1.00 98.06 106 ALA A N 1
ATOM 875 C CA . ALA A 1 106 ? -8.062 -10.118 8.864 1.00 98.06 106 ALA A CA 1
ATOM 876 C C . ALA A 1 106 ? -8.956 -9.916 10.100 1.00 98.06 106 ALA A C 1
ATOM 878 O O . ALA A 1 106 ? -10.111 -9.525 9.954 1.00 98.06 106 ALA A O 1
ATOM 879 N N . GLU A 1 107 ? -8.414 -10.103 11.310 1.00 97.62 107 GLU A N 1
ATOM 880 C CA . GLU A 1 107 ? -9.103 -9.791 12.570 1.00 97.62 107 GLU A CA 1
ATOM 881 C C . GLU A 1 107 ? -9.467 -8.305 12.661 1.00 97.62 107 GLU A C 1
ATOM 883 O O . GLU A 1 107 ? -10.603 -7.978 12.997 1.00 97.62 107 GLU A O 1
ATOM 888 N N . HIS A 1 108 ? -8.542 -7.411 12.296 1.00 97.44 108 HIS A N 1
ATOM 889 C CA . HIS A 1 108 ? -8.800 -5.969 12.264 1.00 97.44 108 HIS A CA 1
ATOM 890 C C . HIS A 1 108 ? -9.908 -5.587 11.266 1.00 97.44 108 HIS A C 1
ATOM 892 O O . HIS A 1 108 ? -10.704 -4.688 11.529 1.00 97.44 108 HIS A O 1
ATOM 898 N N . TYR A 1 109 ? -10.007 -6.289 10.136 1.00 97.00 109 TYR A N 1
ATOM 899 C CA . TYR A 1 109 ? -11.060 -6.066 9.143 1.00 97.00 109 TYR A CA 1
ATOM 900 C C . TYR A 1 109 ? -12.358 -6.828 9.399 1.00 97.00 109 TYR A C 1
ATOM 902 O O . TYR A 1 109 ? -13.334 -6.583 8.692 1.00 97.00 109 TYR A O 1
ATOM 910 N N . GLY A 1 110 ? -12.391 -7.735 10.377 1.00 95.81 110 GLY A N 1
ATOM 911 C CA . GLY A 1 110 ? -13.537 -8.613 10.605 1.00 95.81 110 GLY A CA 1
ATOM 912 C C . GLY A 1 110 ? -13.758 -9.637 9.485 1.00 95.81 110 GLY A C 1
ATOM 913 O O . GLY A 1 110 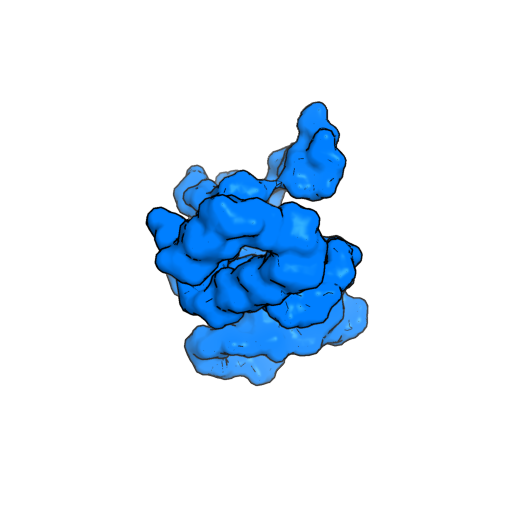? -14.887 -10.078 9.280 1.00 95.81 110 GLY A O 1
ATOM 914 N N . ILE A 1 111 ? -12.706 -10.017 8.751 1.00 95.88 111 ILE A N 1
ATOM 915 C CA . ILE A 1 111 ? -12.770 -11.003 7.662 1.00 95.88 111 ILE A CA 1
ATOM 916 C C . ILE A 1 111 ? -12.402 -12.388 8.223 1.00 95.88 111 ILE A C 1
ATOM 918 O O . ILE A 1 111 ? -11.251 -12.609 8.606 1.00 95.88 111 ILE A O 1
ATOM 922 N N . PRO A 1 112 ? -13.345 -13.347 8.296 1.00 95.00 112 PRO A N 1
ATOM 923 C CA . PRO A 1 112 ? -13.070 -14.670 8.848 1.00 95.00 112 PRO A CA 1
ATOM 924 C C . PRO A 1 112 ? -12.271 -15.552 7.874 1.00 95.00 112 PRO A C 1
ATOM 926 O O . PRO A 1 112 ? -12.194 -15.294 6.676 1.00 95.00 112 PRO A O 1
ATOM 929 N N . GLY A 1 113 ? -11.712 -16.653 8.384 1.00 94.06 113 GLY A N 1
ATOM 930 C CA . GLY A 1 113 ? -11.116 -17.712 7.554 1.00 94.06 113 GLY A CA 1
ATOM 931 C C . GLY A 1 113 ? -9.636 -17.532 7.193 1.00 94.06 113 GLY A C 1
ATOM 932 O O . GLY A 1 113 ? -9.047 -18.434 6.600 1.00 94.06 113 GLY A 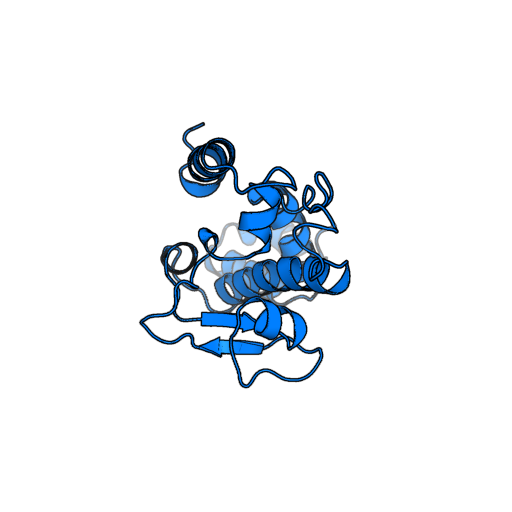O 1
ATOM 933 N N . VAL A 1 114 ? -8.999 -16.428 7.595 1.00 97.06 114 VAL A N 1
ATOM 934 C CA . VAL A 1 114 ? -7.549 -16.221 7.437 1.00 97.06 114 VAL A CA 1
ATOM 935 C C . VAL A 1 114 ? -6.825 -16.605 8.729 1.00 97.06 114 VAL A C 1
ATOM 937 O O . VAL A 1 114 ? -7.181 -16.154 9.814 1.00 97.06 114 VAL A O 1
ATOM 940 N N . GLN A 1 115 ? -5.799 -17.450 8.625 1.00 96.56 115 GLN A N 1
ATOM 941 C CA . GLN A 1 115 ? -5.064 -17.992 9.775 1.00 96.56 115 GLN A CA 1
ATOM 942 C C . GLN A 1 115 ? -3.554 -17.902 9.561 1.00 96.56 115 GLN A C 1
ATOM 944 O O . GLN A 1 115 ? -3.090 -18.000 8.432 1.00 96.56 115 GLN A O 1
ATOM 949 N N . GLY A 1 116 ? -2.779 -17.807 10.640 1.00 96.88 116 GLY A N 1
ATOM 950 C CA . GLY A 1 116 ? -1.316 -17.758 10.570 1.00 96.88 116 GLY A CA 1
ATOM 951 C C . GLY A 1 116 ? -0.742 -16.378 10.234 1.00 96.88 116 GLY A C 1
ATOM 952 O O . GLY A 1 116 ? -1.466 -15.389 10.099 1.00 96.88 116 GLY A O 1
ATOM 953 N N . LEU A 1 117 ? 0.588 -16.322 10.170 1.00 97.19 117 LEU A N 1
ATOM 954 C CA . LEU A 1 117 ? 1.356 -15.088 9.971 1.00 97.19 117 LEU A CA 1
ATOM 955 C C . LEU A 1 117 ? 1.521 -14.729 8.490 1.00 97.19 117 LEU A C 1
ATOM 957 O O . LEU A 1 117 ? 1.668 -13.552 8.165 1.00 97.19 117 LEU A O 1
ATOM 961 N N . ASP A 1 118 ? 1.447 -15.728 7.610 1.00 97.62 118 ASP A N 1
ATOM 962 C CA . ASP A 1 118 ? 1.664 -15.552 6.180 1.00 97.62 118 ASP A CA 1
ATOM 963 C C . ASP A 1 118 ? 0.490 -14.849 5.504 1.00 97.62 118 ASP A C 1
ATOM 965 O O . ASP A 1 118 ? -0.679 -15.248 5.638 1.00 97.62 118 ASP A O 1
ATOM 969 N N . PHE A 1 119 ? 0.836 -13.837 4.714 1.00 98.25 119 PHE A N 1
ATOM 970 C CA . PHE A 1 119 ? -0.096 -13.138 3.848 1.00 98.25 119 PHE A CA 1
ATOM 971 C C . PHE A 1 119 ? -0.555 -14.021 2.694 1.00 98.25 119 PHE A C 1
ATOM 973 O O . PHE A 1 119 ? 0.230 -14.739 2.077 1.00 98.25 119 PHE A O 1
ATOM 980 N N . ARG A 1 120 ? -1.834 -13.903 2.353 1.00 97.88 120 ARG A N 1
ATOM 981 C CA . ARG A 1 120 ? -2.425 -14.531 1.170 1.00 97.88 120 ARG A CA 1
ATOM 982 C C . ARG A 1 120 ? -3.352 -13.564 0.459 1.00 97.88 120 ARG A C 1
ATOM 984 O O . ARG A 1 120 ? -3.964 -12.717 1.107 1.00 97.88 120 ARG A O 1
ATOM 991 N N . LYS A 1 121 ? -3.477 -13.740 -0.854 1.00 98.00 121 LYS A N 1
ATOM 992 C CA . LYS A 1 121 ? -4.514 -13.087 -1.652 1.00 98.00 121 LYS A CA 1
ATOM 993 C C . LYS A 1 121 ? -5.870 -13.646 -1.219 1.00 98.00 121 LYS A C 1
ATOM 995 O O . LYS A 1 121 ? -6.053 -14.863 -1.200 1.00 98.00 121 LYS A O 1
ATOM 1000 N N . VAL A 1 122 ? -6.788 -12.771 -0.836 1.00 98.12 122 VAL A N 1
ATOM 1001 C CA . VAL A 1 122 ? -8.140 -13.109 -0.387 1.00 98.12 122 VAL A CA 1
ATOM 1002 C C . VAL A 1 122 ? -9.125 -12.418 -1.311 1.00 98.12 122 VAL A C 1
ATOM 1004 O O . VAL A 1 122 ? -9.086 -11.196 -1.429 1.00 98.12 122 VAL A O 1
ATOM 1007 N N . THR A 1 123 ? -10.002 -13.197 -1.944 1.00 97.75 123 THR A N 1
ATOM 1008 C CA . THR A 1 123 ? -11.148 -12.664 -2.686 1.00 97.75 123 THR A CA 1
ATOM 1009 C C . THR A 1 123 ? -12.170 -12.111 -1.702 1.00 97.75 123 THR A C 1
ATOM 1011 O O . THR A 1 123 ? -12.550 -12.773 -0.733 1.00 97.75 123 THR A O 1
ATOM 1014 N N . LEU A 1 124 ? -12.598 -10.887 -1.957 1.00 96.69 124 LEU A N 1
ATOM 1015 C CA . LEU A 1 124 ? -13.547 -10.136 -1.166 1.00 96.69 124 LEU A CA 1
ATOM 1016 C C . LEU A 1 124 ? -14.970 -10.389 -1.692 1.00 96.69 124 LEU A C 1
ATOM 1018 O O . LEU A 1 124 ? -15.177 -10.502 -2.901 1.00 96.69 124 LEU A O 1
ATOM 1022 N N . PRO A 1 125 ? -15.977 -10.494 -0.809 1.00 93.12 125 PRO A N 1
ATOM 1023 C CA . PRO A 1 125 ? -17.375 -10.486 -1.231 1.00 93.12 125 PRO A CA 1
ATOM 1024 C C . PRO A 1 125 ? -17.719 -9.195 -1.985 1.00 93.12 125 PRO A C 1
ATOM 1026 O O . PRO A 1 125 ? -17.181 -8.144 -1.658 1.00 93.12 125 PRO A O 1
ATOM 1029 N N . ALA A 1 126 ? -18.679 -9.245 -2.914 1.00 90.75 126 ALA A N 1
ATOM 1030 C CA . ALA A 1 126 ? -19.093 -8.072 -3.697 1.00 90.75 126 ALA A CA 1
ATOM 1031 C C . ALA A 1 126 ? -19.583 -6.885 -2.838 1.00 90.75 126 ALA A C 1
ATOM 1033 O O . ALA A 1 126 ? -19.432 -5.737 -3.228 1.00 90.75 126 ALA A O 1
ATOM 1034 N N . GLU A 1 127 ? -20.135 -7.163 -1.655 1.00 90.81 127 GLU A N 1
ATOM 1035 C CA . GLU A 1 127 ? -20.616 -6.150 -0.699 1.00 90.81 127 GLU A CA 1
ATOM 1036 C C . GLU A 1 127 ? -19.524 -5.678 0.280 1.00 90.81 127 GLU A C 1
ATOM 1038 O O . GLU A 1 127 ? -19.800 -4.974 1.253 1.00 90.81 127 GLU A O 1
ATOM 1043 N N . SER A 1 128 ? -18.281 -6.127 0.091 1.00 93.81 128 SER A N 1
ATOM 1044 C CA . SER A 1 128 ? -17.164 -5.734 0.940 1.00 93.81 128 SER A CA 1
ATOM 1045 C C . SER A 1 128 ? -16.907 -4.231 0.801 1.00 93.81 128 SER A C 1
ATOM 1047 O O . SER A 1 128 ? -16.744 -3.741 -0.311 1.00 93.81 128 SER A O 1
ATOM 1049 N N . PRO A 1 129 ? -16.761 -3.482 1.910 1.00 93.00 129 PRO A N 1
ATOM 1050 C CA . PRO A 1 129 ? -16.305 -2.094 1.854 1.00 93.00 129 PRO A CA 1
ATOM 1051 C C . PRO A 1 129 ? -14.792 -1.986 1.592 1.00 93.00 129 PRO A C 1
ATOM 1053 O O . PRO A 1 129 ? -14.234 -0.891 1.637 1.00 93.00 129 PRO A O 1
ATOM 1056 N N . ARG A 1 130 ? -14.106 -3.124 1.428 1.00 95.38 130 ARG A N 1
ATOM 1057 C CA . ARG A 1 130 ? -12.683 -3.234 1.093 1.00 95.38 130 ARG A CA 1
ATOM 1058 C C . ARG A 1 130 ? -12.525 -3.516 -0.394 1.00 95.38 130 ARG A C 1
ATOM 1060 O O . ARG A 1 130 ? -13.411 -4.116 -0.989 1.00 95.38 130 ARG A O 1
ATOM 1067 N N . GLY A 1 131 ? -11.364 -3.158 -0.922 1.00 94.19 131 GLY A N 1
ATOM 1068 C CA . GLY A 1 131 ? -11.054 -3.184 -2.347 1.00 94.19 131 GLY A CA 1
ATOM 1069 C C . GLY A 1 131 ? -10.407 -1.858 -2.737 1.00 94.19 131 GLY A C 1
ATOM 1070 O O . GLY A 1 131 ? -10.844 -0.797 -2.289 1.00 94.19 131 GLY A O 1
ATOM 1071 N N . GLY A 1 132 ? -9.309 -1.911 -3.487 1.00 96.06 132 GLY A N 1
ATOM 1072 C CA . GLY A 1 132 ? -8.519 -0.726 -3.833 1.00 96.06 132 GLY A CA 1
ATOM 1073 C C . GLY A 1 132 ? -7.760 -0.084 -2.660 1.00 96.06 132 GLY A C 1
ATOM 1074 O O . GLY A 1 132 ? -7.874 -0.486 -1.503 1.00 96.06 132 GLY A O 1
ATOM 1075 N N . LEU A 1 133 ? -6.952 0.936 -2.961 1.00 96.44 133 LEU A N 1
ATOM 1076 C CA . LEU A 1 133 ? -6.009 1.557 -2.018 1.00 96.44 133 LEU A CA 1
ATOM 1077 C C . LEU A 1 133 ? -6.699 2.344 -0.906 1.00 96.44 133 LEU A C 1
ATOM 1079 O O . LEU A 1 133 ? -6.288 2.273 0.248 1.00 96.44 133 LEU A O 1
ATOM 1083 N N . LEU A 1 134 ? -7.753 3.099 -1.231 1.00 95.44 134 LEU A N 1
ATOM 1084 C CA . LEU A 1 134 ? -8.391 4.017 -0.276 1.00 95.44 134 LEU A CA 1
ATOM 1085 C C . LEU A 1 134 ? -9.086 3.305 0.890 1.00 95.44 134 LEU A C 1
ATOM 1087 O O . LEU A 1 134 ? -9.429 3.945 1.884 1.00 95.44 134 LEU A O 1
ATOM 1091 N N . THR A 1 135 ? -9.291 1.994 0.772 1.00 95.94 135 THR A N 1
ATOM 1092 C CA . THR A 1 135 ? -9.921 1.164 1.800 1.00 95.94 135 THR A CA 1
ATOM 1093 C C . THR A 1 135 ? -8.905 0.421 2.674 1.00 95.94 135 THR A C 1
ATOM 1095 O O . THR A 1 135 ? -9.304 -0.173 3.682 1.00 95.94 135 THR A O 1
ATOM 1098 N N . GLN A 1 136 ? -7.611 0.481 2.334 1.00 97.94 136 GLN A N 1
ATOM 1099 C CA . GLN A 1 136 ? -6.528 -0.160 3.079 1.00 97.94 136 GLN A CA 1
ATOM 1100 C C . GLN A 1 136 ? -6.163 0.638 4.331 1.00 97.94 136 GLN A C 1
ATOM 1102 O O . GLN A 1 136 ? -6.132 1.871 4.341 1.00 97.94 136 GLN A O 1
ATOM 1107 N N . ALA A 1 137 ? -5.858 -0.075 5.409 1.00 96.88 137 ALA A N 1
ATOM 1108 C CA . ALA A 1 137 ? -5.618 0.506 6.720 1.00 96.88 137 ALA A CA 1
ATOM 1109 C C . ALA A 1 137 ? -4.375 1.397 6.763 1.00 96.88 137 ALA A C 1
ATOM 1111 O O . ALA A 1 137 ? -4.393 2.400 7.470 1.00 96.88 137 ALA A O 1
ATOM 1112 N N . SER A 1 138 ? -3.339 1.096 5.978 1.00 97.38 138 SER A N 1
ATOM 1113 C CA . SER A 1 138 ? -2.148 1.945 5.852 1.00 97.38 138 SER A CA 1
ATOM 1114 C C . SER A 1 138 ? -2.523 3.351 5.374 1.00 97.38 138 SER A C 1
ATOM 1116 O O . SER A 1 138 ? -2.169 4.332 6.025 1.00 97.38 138 SER A O 1
ATOM 1118 N N . ILE A 1 139 ? -3.337 3.447 4.317 1.00 96.94 139 ILE A N 1
ATOM 1119 C CA . ILE A 1 139 ? -3.826 4.703 3.735 1.00 96.94 139 ILE A CA 1
ATOM 1120 C C . ILE A 1 139 ? -4.750 5.429 4.711 1.00 96.94 139 ILE A C 1
ATOM 1122 O O . ILE A 1 139 ? -4.631 6.638 4.927 1.00 96.94 139 ILE A O 1
ATOM 1126 N N . LEU A 1 140 ? -5.655 4.693 5.359 1.00 95.50 140 LEU A N 1
ATOM 1127 C CA . LEU A 1 140 ? -6.533 5.257 6.383 1.00 95.50 140 LEU A CA 1
ATOM 1128 C C . LEU A 1 140 ? -5.741 5.807 7.578 1.00 95.50 140 LEU A C 1
ATOM 1130 O O . LEU A 1 140 ? -6.140 6.832 8.131 1.00 95.50 140 LEU A O 1
ATOM 1134 N N . LYS A 1 141 ? -4.618 5.171 7.935 1.00 95.38 141 LYS A N 1
ATOM 1135 C CA . LYS A 1 141 ? -3.740 5.567 9.038 1.00 95.38 141 LYS A CA 1
ATOM 1136 C C . LYS A 1 141 ? -2.895 6.792 8.696 1.00 95.38 141 LYS A C 1
ATOM 1138 O O . LYS A 1 141 ? -2.863 7.723 9.499 1.00 95.38 141 LYS A O 1
ATOM 1143 N N . VAL A 1 142 ? -2.219 6.826 7.541 1.00 95.44 142 VAL A N 1
ATOM 1144 C CA . VAL A 1 142 ? -1.385 7.989 7.154 1.00 95.44 142 VAL A CA 1
ATOM 1145 C C . VAL A 1 142 ? -2.230 9.242 6.913 1.00 95.44 142 VAL A C 1
ATOM 1147 O O . VAL A 1 142 ? -1.769 10.354 7.137 1.00 95.44 142 VAL A O 1
ATOM 1150 N N . THR A 1 143 ? -3.514 9.075 6.579 1.00 94.31 143 THR A N 1
ATOM 1151 C CA . THR A 1 143 ? -4.474 10.182 6.415 1.00 94.31 143 THR A CA 1
ATOM 1152 C C . THR A 1 143 ? -5.273 10.524 7.687 1.00 94.31 143 THR A C 1
ATOM 1154 O O . THR A 1 143 ? -6.298 11.211 7.615 1.00 94.31 143 THR A O 1
ATOM 1157 N N . ALA A 1 144 ? -4.836 10.068 8.868 1.00 92.12 144 ALA A N 1
ATOM 1158 C CA . ALA A 1 144 ? -5.491 10.309 10.160 1.00 92.12 144 ALA A CA 1
ATOM 1159 C C . ALA A 1 144 ? -4.571 11.005 11.182 1.00 92.12 144 ALA A C 1
ATOM 1161 O O . ALA A 1 144 ? -3.348 11.001 11.065 1.00 92.12 144 ALA A O 1
ATOM 1162 N N . ASN A 1 145 ? -5.167 11.599 12.225 1.00 83.31 145 ASN A N 1
ATOM 1163 C CA . ASN A 1 145 ? -4.442 12.369 13.248 1.00 83.31 145 ASN A CA 1
ATOM 1164 C C . ASN A 1 145 ? -4.286 11.638 14.601 1.00 83.31 145 ASN A C 1
ATOM 1166 O O . ASN A 1 145 ? -4.038 12.278 15.620 1.00 83.31 145 ASN A O 1
ATOM 1170 N N . GLY A 1 146 ? -4.473 10.314 14.625 1.00 81.75 146 GLY A N 1
ATOM 1171 C CA . GLY A 1 146 ? -4.313 9.459 15.812 1.00 81.75 146 GLY A CA 1
ATOM 1172 C C . GLY A 1 146 ? -5.517 9.411 16.765 1.00 81.75 146 GLY A C 1
ATOM 1173 O O . GLY A 1 146 ? -5.715 8.414 17.449 1.00 81.75 146 GLY A O 1
ATOM 1174 N N . THR A 1 147 ? -6.382 10.427 16.782 1.00 81.56 147 THR A N 1
ATOM 1175 C CA . THR A 1 147 ? -7.629 10.389 17.579 1.00 81.56 147 THR A CA 1
ATOM 1176 C C . THR A 1 147 ? -8.865 10.214 16.712 1.00 81.56 147 THR A C 1
ATOM 1178 O O . THR A 1 147 ? -9.826 9.583 17.142 1.00 81.56 147 THR A O 1
ATOM 1181 N N . ASN A 1 148 ? -8.844 10.732 15.481 1.00 83.81 148 ASN A N 1
ATOM 1182 C CA . ASN A 1 148 ? -9.959 10.663 14.546 1.00 83.81 148 ASN A CA 1
ATOM 1183 C C . ASN A 1 148 ? -9.484 10.458 13.102 1.00 83.81 148 ASN A C 1
ATOM 1185 O O . ASN A 1 148 ? -8.359 10.792 12.718 1.00 83.81 148 ASN A O 1
ATOM 1189 N N . THR A 1 149 ? -10.405 9.978 12.267 1.00 81.44 149 THR A N 1
ATOM 1190 C CA . THR A 1 149 ? -10.279 10.088 10.811 1.00 81.44 149 THR A CA 1
ATOM 1191 C C . THR A 1 149 ? -10.301 11.560 10.391 1.00 81.44 149 THR A C 1
ATOM 1193 O O . THR A 1 149 ? -11.087 12.343 10.922 1.00 81.44 149 THR A O 1
ATOM 1196 N N . SER A 1 150 ? -9.495 11.936 9.395 1.00 87.50 150 SER A N 1
ATOM 1197 C CA . SER A 1 150 ? -9.426 13.320 8.924 1.00 87.50 150 SER A CA 1
ATOM 1198 C C . SER A 1 150 ? -9.799 13.420 7.437 1.00 87.50 150 SER A C 1
ATOM 1200 O O . SER A 1 150 ? -9.009 13.036 6.574 1.00 87.50 150 SER A O 1
ATOM 1202 N N . PRO A 1 151 ? -11.006 13.914 7.093 1.00 86.94 151 PRO A N 1
ATOM 1203 C CA . PRO A 1 151 ? -11.453 13.967 5.700 1.00 86.94 151 PRO A CA 1
ATOM 1204 C C . PRO A 1 151 ? -10.658 14.975 4.861 1.00 86.94 151 PRO A C 1
ATOM 1206 O O . PRO A 1 151 ? -10.492 14.761 3.666 1.00 86.94 151 PRO A O 1
ATOM 1209 N N . VAL A 1 152 ? -10.137 16.047 5.470 1.00 90.94 152 VAL A N 1
ATOM 1210 C CA . VAL A 1 152 ? -9.372 17.083 4.755 1.00 90.94 152 VAL A CA 1
ATOM 1211 C C . VAL A 1 152 ? -8.005 16.558 4.275 1.00 90.94 152 VAL A C 1
ATOM 1213 O O . VAL A 1 152 ? -7.775 16.594 3.067 1.00 90.94 152 VAL A O 1
ATOM 1216 N N . PRO A 1 153 ? -7.130 15.988 5.133 1.00 91.19 153 PRO A N 1
ATOM 1217 C CA . PRO A 1 153 ? -5.916 15.299 4.694 1.00 91.19 153 PRO A CA 1
ATOM 1218 C C . PRO A 1 153 ? -6.196 14.175 3.702 1.00 91.19 153 PRO A C 1
ATOM 1220 O O . PRO A 1 153 ? -5.476 14.044 2.721 1.00 91.19 153 PRO A O 1
ATOM 1223 N N . ARG A 1 154 ? -7.274 13.402 3.895 1.00 93.38 154 ARG A N 1
ATOM 1224 C CA . ARG A 1 154 ? -7.632 12.340 2.947 1.00 93.38 154 ARG A CA 1
ATOM 1225 C C . ARG A 1 154 ? -8.023 12.881 1.572 1.00 93.38 154 ARG A C 1
ATOM 1227 O O . ARG A 1 154 ? -7.635 12.303 0.564 1.00 93.38 154 ARG A O 1
ATOM 1234 N N . GLY A 1 155 ? -8.752 13.994 1.516 1.00 93.69 155 GLY A N 1
ATOM 1235 C CA . GLY A 1 155 ? -9.047 14.686 0.262 1.00 93.69 155 GLY A CA 1
ATOM 1236 C C . GLY A 1 155 ? -7.775 15.190 -0.420 1.00 93.69 155 GLY A C 1
ATOM 1237 O O . GLY A 1 155 ? -7.577 14.937 -1.604 1.00 93.69 155 GLY A O 1
ATOM 1238 N N . SER A 1 156 ? -6.878 15.823 0.344 1.00 93.81 156 SER A N 1
ATOM 1239 C CA . SER A 1 156 ? -5.572 16.274 -0.155 1.00 93.81 156 SER A CA 1
ATOM 1240 C C . SER A 1 156 ? -4.735 15.118 -0.711 1.00 93.81 156 SER A C 1
ATOM 1242 O O . SER A 1 156 ? -4.170 15.245 -1.792 1.00 93.81 156 SER A O 1
ATOM 1244 N N . PHE A 1 157 ? -4.703 13.979 -0.014 1.00 94.75 157 PHE A N 1
ATOM 1245 C CA . PHE A 1 157 ? -4.021 12.764 -0.458 1.00 94.75 157 PHE A CA 1
ATOM 1246 C C . PHE A 1 157 ? -4.549 12.282 -1.815 1.00 94.75 157 PHE A C 1
ATOM 1248 O O . PHE A 1 157 ? -3.767 11.984 -2.711 1.00 94.75 157 PHE A O 1
ATOM 1255 N N . VAL A 1 158 ? -5.873 12.237 -2.005 1.00 94.62 158 VAL A N 1
ATOM 1256 C CA . VAL A 1 158 ? -6.471 11.819 -3.285 1.00 94.62 158 VAL A CA 1
ATOM 1257 C C . VAL A 1 158 ? -6.071 12.771 -4.417 1.00 94.62 158 VAL A C 1
ATOM 1259 O O . VAL A 1 158 ? -5.675 12.317 -5.491 1.00 94.62 158 VAL A O 1
ATOM 1262 N N . LEU A 1 159 ? -6.148 14.082 -4.179 1.00 94.31 159 LEU A N 1
ATOM 1263 C CA . LEU A 1 159 ? -5.794 15.098 -5.172 1.00 94.31 159 LEU A CA 1
ATOM 1264 C C . LEU A 1 159 ? -4.315 15.015 -5.578 1.00 94.31 159 LEU A C 1
ATOM 1266 O O . LEU A 1 159 ? -4.008 14.995 -6.770 1.00 94.31 159 LEU A O 1
ATOM 1270 N N . ALA A 1 160 ? -3.414 14.913 -4.601 1.00 93.44 160 ALA A N 1
ATOM 1271 C CA . ALA A 1 160 ? -1.974 14.901 -4.834 1.00 93.44 160 ALA A CA 1
ATOM 1272 C C . ALA A 1 160 ? -1.475 13.555 -5.383 1.00 93.44 160 ALA A C 1
ATOM 1274 O O . ALA A 1 160 ? -0.791 13.525 -6.405 1.00 93.44 160 ALA A O 1
ATOM 1275 N N . ASN A 1 161 ? -1.849 12.444 -4.740 1.00 93.56 161 ASN A N 1
ATOM 1276 C CA . ASN A 1 161 ? -1.233 11.139 -4.985 1.00 93.56 161 ASN A CA 1
ATOM 1277 C C . ASN A 1 161 ? -1.989 10.300 -6.024 1.00 93.56 161 ASN A C 1
ATOM 1279 O O . ASN A 1 161 ? -1.372 9.458 -6.670 1.00 93.56 161 ASN A O 1
ATOM 1283 N N . LEU A 1 162 ? -3.293 10.519 -6.236 1.00 91.44 162 LEU A N 1
ATOM 1284 C CA . LEU A 1 162 ? -4.063 9.750 -7.227 1.00 91.44 162 LEU A CA 1
ATOM 1285 C C . LEU A 1 162 ? -4.400 10.553 -8.488 1.00 91.44 162 LEU A C 1
ATOM 1287 O O . LEU A 1 162 ? -4.303 10.013 -9.587 1.00 91.44 162 LEU A O 1
ATOM 1291 N N . LEU A 1 163 ? -4.796 11.823 -8.352 1.00 90.75 163 LEU A N 1
ATOM 1292 C CA . LEU A 1 163 ? -5.210 12.647 -9.498 1.00 90.75 163 LEU A CA 1
ATOM 1293 C C . LEU A 1 163 ? -4.082 13.500 -10.093 1.00 90.75 163 LEU A C 1
ATOM 1295 O O . LEU A 1 163 ? -4.186 13.912 -11.248 1.00 90.75 163 LEU A O 1
ATOM 1299 N N . GLY A 1 164 ? -3.014 13.765 -9.336 1.00 88.00 164 GLY A N 1
ATOM 1300 C CA . GLY A 1 164 ? -1.914 14.628 -9.775 1.00 88.00 164 GLY A CA 1
ATOM 1301 C C . GLY A 1 164 ? -2.315 16.101 -9.918 1.00 88.00 164 GLY A C 1
ATOM 1302 O O . GLY A 1 164 ? -1.755 16.813 -10.751 1.00 88.00 164 GLY A O 1
ATOM 1303 N N . THR A 1 165 ? -3.296 16.555 -9.134 1.00 87.50 165 THR A N 1
ATOM 1304 C CA . THR A 1 165 ? -3.827 17.928 -9.142 1.00 87.50 165 THR A CA 1
ATOM 1305 C C . THR A 1 165 ? -3.690 18.559 -7.749 1.00 87.50 165 THR A C 1
ATOM 1307 O O . THR A 1 165 ? -4.685 18.599 -7.021 1.00 87.50 165 THR A O 1
ATOM 1310 N N . PRO A 1 166 ? -2.473 18.972 -7.343 1.00 64.94 166 PRO A N 1
ATOM 1311 C CA . PRO A 1 166 ? -2.218 19.534 -6.016 1.00 64.94 166 PRO A CA 1
ATOM 1312 C C . PRO A 1 166 ? -2.897 20.892 -5.792 1.00 64.94 166 PRO A C 1
ATOM 1314 O O . PRO A 1 166 ? -3.099 21.639 -6.780 1.00 64.94 166 PRO A O 1
#

pLDDT: mean 94.18, std 4.57, range [64.94, 98.56]

Radius of gyration: 18.43 Å; Cα contacts (8 Å, |Δi|>4): 183; chains: 1; bounding box: 47×38×54 Å

Mean predicted aligned error: 4.12 Å

Foldseek 3Di:
DDDPVVVVCVVVVNCVDPVVVVVVVLVVLPDPVVLVVLVVVCCPLLVLVCLVVAAADCVQCVLDDPLLSVQLSVFSSVQVNCCV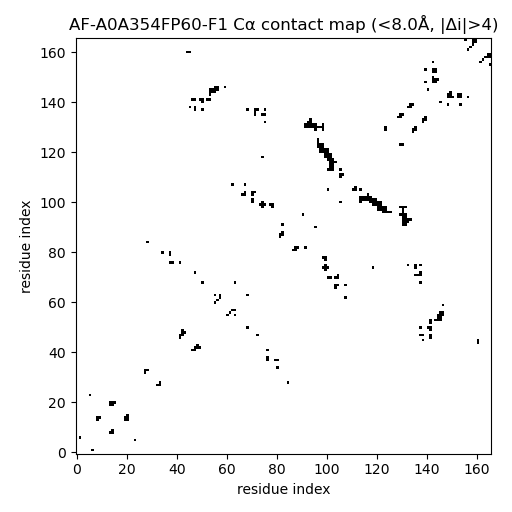NVVNDPCQQVFNQWIKDAPSNCVVQVNPDHYDDDIDIDGHDPPRPDTHDCRGVSSQSSQDRNHDGDVVSNVVSCCVRPVVHD

Secondary structure (DSSP, 8-state):
---HHHHHHHHTTGGGSHHHHHHHHHHHHHSTTHHHHHHHHHHHHS-GGGGGSS---TTT-TT--HHHHHHHHHHHHHHHHHHHHTT--GGGGTS-SEEEE-HHHHHHHT-TT--SSS-EEEEPPTT-S--SGGGSHHHHHHTB-SSSB-HHHHHHHIIIIII---